Protein AF-A0A969LL07-F1 (afdb_monomer_lite)

Radius of gyration: 17.82 Å; chains: 1; bounding box: 32×28×57 Å

Foldseek 3Di:
DLQWDWDWDDDPPDPDIDTHTDPDDGDLPFDDPDDDDDDDDDPPDPVVVVVVVVVVPDDDSVVSNVVSVVNVVVVVVVVVVVVVVVD

Secondary structure (DSSP, 8-state):
--S--EEEE--TTSSS-EEEE-SS----SSS--S--------SS--HHHHHHHHHHTPPPHHHHHHHHHHHHHHHHHHHHHHHHHH-

pLDDT: mean 87.07, std 12.7, range [45.62, 97.19]

Sequence (87 aa):
PDGRAFLVDFAEGLPGIAYTELNIPRWLEGRPDRFSGIEVVGWNLERATIAQTLLAGCLSEGAIAHHQEQYKSLISSETDQAETILA

Structure (mmCIF, N/CA/C/O backbone):
data_AF-A0A969LL07-F1
#
_entry.id   AF-A0A969LL07-F1
#
loop_
_atom_site.group_PDB
_atom_site.id
_atom_site.type_symbol
_atom_site.label_atom_id
_atom_site.label_alt_id
_atom_site.label_comp_id
_atom_site.label_asym_id
_atom_site.label_entity_id
_atom_site.label_seq_id
_atom_site.pdbx_PDB_ins_code
_atom_site.Cartn_x
_atom_site.Cartn_y
_atom_site.Cartn_z
_atom_site.occupancy
_atom_site.B_iso_or_equiv
_atom_site.auth_seq_id
_atom_site.auth_comp_id
_atom_site.auth_asym_id
_atom_site.auth_atom_id
_atom_site.pdbx_PDB_model_num
ATOM 1 N N . PRO A 1 1 ? -4.737 -3.572 10.076 1.00 83.88 1 PRO A N 1
ATOM 2 C CA . PRO A 1 1 ? -4.683 -2.148 9.682 1.00 83.88 1 PRO A CA 1
ATOM 3 C C . PRO A 1 1 ? -5.436 -1.259 10.691 1.00 83.88 1 PRO A C 1
ATOM 5 O O . PRO A 1 1 ? -6.459 -1.679 11.222 1.00 83.88 1 PRO A O 1
ATOM 8 N N . ASP A 1 2 ? -4.928 -0.052 10.959 1.00 88.06 2 ASP A N 1
ATOM 9 C CA . ASP A 1 2 ? -5.461 0.928 11.935 1.00 88.06 2 ASP A CA 1
ATOM 10 C C . ASP A 1 2 ? -6.470 1.930 11.325 1.00 88.06 2 ASP A C 1
ATOM 12 O O . ASP A 1 2 ? -6.810 2.960 11.918 1.00 88.06 2 ASP A O 1
ATOM 16 N N . GLY A 1 3 ? -6.925 1.627 10.108 1.00 89.62 3 GLY A N 1
ATOM 17 C CA . GLY A 1 3 ? -7.972 2.342 9.387 1.00 89.62 3 GLY A CA 1
ATOM 18 C C . GLY A 1 3 ? -7.550 3.637 8.697 1.00 89.62 3 GLY A C 1
ATOM 19 O O . GLY A 1 3 ? -8.385 4.230 8.010 1.00 89.62 3 GLY A O 1
ATOM 20 N N . ARG A 1 4 ? -6.298 4.087 8.837 1.00 91.94 4 ARG A N 1
ATOM 21 C CA . ARG A 1 4 ? -5.809 5.291 8.149 1.00 91.94 4 ARG A CA 1
ATOM 22 C C . ARG A 1 4 ? -5.715 5.094 6.638 1.00 91.94 4 ARG A C 1
ATOM 24 O O . ARG A 1 4 ? -5.617 3.971 6.145 1.00 91.94 4 ARG A O 1
ATOM 31 N N . ALA A 1 5 ? -5.752 6.203 5.907 1.00 93.00 5 ALA A N 1
ATOM 32 C CA . ALA A 1 5 ? -5.540 6.223 4.467 1.00 93.00 5 ALA A CA 1
ATOM 33 C C . ALA A 1 5 ? -4.338 7.087 4.119 1.00 93.00 5 ALA A C 1
ATOM 35 O O . ALA A 1 5 ? -4.113 8.128 4.733 1.00 93.00 5 ALA A O 1
ATOM 36 N N . PHE A 1 6 ? -3.604 6.658 3.100 1.00 93.12 6 PHE A N 1
ATOM 37 C CA . PHE A 1 6 ? -2.388 7.313 2.657 1.00 93.12 6 PHE A CA 1
ATOM 38 C C . PHE A 1 6 ? -2.425 7.485 1.146 1.00 93.12 6 PHE A C 1
ATOM 40 O O . PHE A 1 6 ? -2.832 6.573 0.425 1.00 93.12 6 PHE A O 1
ATOM 47 N N . LEU A 1 7 ? -1.971 8.645 0.688 1.00 93.88 7 LEU A N 1
ATOM 48 C CA . LEU A 1 7 ? -1.443 8.821 -0.654 1.00 93.88 7 LEU A CA 1
ATOM 49 C C . LEU A 1 7 ? 0.050 8.497 -0.598 1.00 93.88 7 LEU A C 1
ATOM 51 O O . LEU A 1 7 ? 0.769 9.028 0.255 1.00 93.88 7 LEU A O 1
ATOM 55 N N . VAL A 1 8 ? 0.489 7.600 -1.476 1.00 93.06 8 VAL A N 1
ATOM 56 C CA . VAL A 1 8 ? 1.886 7.183 -1.564 1.00 93.06 8 VAL A CA 1
ATOM 57 C C . VAL A 1 8 ? 2.361 7.405 -2.985 1.00 93.06 8 VAL A C 1
ATOM 59 O O . VAL A 1 8 ? 1.842 6.776 -3.903 1.00 93.06 8 VAL A O 1
ATOM 62 N N . ASP A 1 9 ? 3.369 8.258 -3.133 1.00 91.88 9 ASP A N 1
ATOM 63 C CA . ASP A 1 9 ? 4.000 8.528 -4.419 1.00 91.88 9 ASP A CA 1
ATOM 64 C C . ASP A 1 9 ? 5.424 7.974 -4.422 1.00 91.88 9 ASP A C 1
ATOM 66 O O . ASP A 1 9 ? 6.236 8.248 -3.528 1.00 91.88 9 ASP A O 1
ATOM 70 N N . PHE A 1 10 ? 5.725 7.193 -5.455 1.00 90.94 10 PHE A N 1
ATOM 71 C CA . PHE A 1 10 ? 7.050 6.651 -5.713 1.00 90.94 10 PHE A CA 1
ATOM 72 C C . PHE A 1 10 ? 7.364 6.747 -7.203 1.00 90.94 10 PHE A C 1
ATOM 74 O O . PHE A 1 10 ? 6.550 6.377 -8.047 1.00 90.94 10 PHE A O 1
ATOM 81 N N . ALA A 1 11 ? 8.574 7.203 -7.513 1.00 91.00 11 ALA A N 1
ATOM 82 C CA . ALA A 1 11 ? 9.109 7.207 -8.862 1.00 91.00 11 ALA A CA 1
ATOM 83 C C . ALA A 1 11 ? 10.565 6.747 -8.829 1.00 91.00 11 ALA A C 1
ATOM 85 O O . ALA A 1 11 ? 11.368 7.229 -8.026 1.00 91.00 11 ALA A O 1
ATOM 86 N N . GLU A 1 12 ? 10.910 5.824 -9.723 1.00 89.62 12 GLU A N 1
ATOM 87 C CA . GLU A 1 12 ? 12.287 5.370 -9.876 1.00 89.62 12 GLU A CA 1
ATOM 88 C C . GLU A 1 12 ? 13.204 6.545 -10.259 1.00 89.62 12 GLU A C 1
ATOM 90 O O . GLU A 1 12 ? 12.863 7.379 -11.098 1.00 89.62 12 GLU A O 1
ATOM 95 N N . GLY A 1 13 ? 14.376 6.623 -9.625 1.00 89.50 13 GLY A N 1
ATOM 96 C CA . GLY A 1 13 ? 15.360 7.679 -9.874 1.00 89.50 13 GLY A CA 1
ATOM 97 C C . GLY A 1 13 ? 15.124 8.985 -9.107 1.00 89.50 13 GLY A C 1
ATOM 98 O O . GLY A 1 13 ? 16.012 9.839 -9.111 1.00 89.50 13 GLY A O 1
ATOM 99 N N . LEU A 1 14 ? 13.994 9.13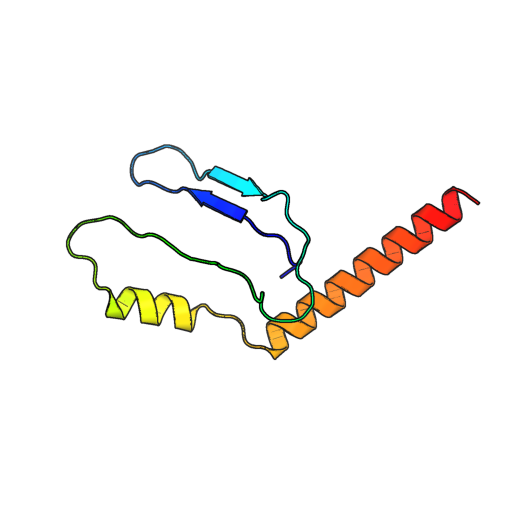9 -8.404 1.00 87.56 14 LEU A N 1
ATOM 100 C CA . LEU A 1 14 ? 13.791 10.230 -7.449 1.00 87.56 14 LEU A CA 1
ATOM 101 C C . LEU A 1 14 ? 14.137 9.784 -6.018 1.00 87.56 14 LEU A C 1
ATOM 103 O O . LEU A 1 14 ? 13.926 8.625 -5.655 1.00 87.56 14 LEU A O 1
ATOM 107 N N . PRO A 1 15 ? 14.692 10.681 -5.185 1.00 86.12 15 PRO A N 1
ATOM 108 C CA . PRO A 1 15 ? 15.017 10.343 -3.810 1.00 86.12 15 PRO A CA 1
ATOM 109 C C . PRO A 1 15 ? 13.750 10.226 -2.953 1.00 86.12 15 PRO A C 1
ATOM 111 O O . PRO A 1 15 ? 12.978 11.175 -2.829 1.00 86.12 15 PRO A O 1
ATOM 114 N N . GLY A 1 16 ? 13.607 9.084 -2.281 1.00 84.56 16 GLY A N 1
ATOM 115 C CA . GLY A 1 16 ? 12.604 8.866 -1.239 1.00 84.56 16 GLY A CA 1
ATOM 116 C C . GLY A 1 16 ? 11.250 8.357 -1.736 1.00 84.56 16 GLY A C 1
ATOM 117 O O . GLY A 1 16 ? 11.039 8.087 -2.914 1.00 84.56 16 GLY A O 1
ATOM 118 N N . ILE A 1 17 ? 10.339 8.191 -0.779 1.00 89.00 17 ILE A N 1
ATOM 119 C CA . ILE A 1 17 ? 8.931 7.851 -0.995 1.00 89.00 17 ILE A CA 1
ATOM 120 C C . ILE A 1 17 ? 8.128 8.883 -0.210 1.00 89.00 17 ILE A C 1
ATOM 122 O O . ILE A 1 17 ? 8.394 9.088 0.980 1.00 89.00 17 ILE A O 1
ATOM 126 N N . ALA A 1 18 ? 7.171 9.540 -0.860 1.00 87.81 18 ALA A N 1
ATOM 127 C CA . ALA A 1 18 ? 6.293 10.480 -0.180 1.00 87.81 18 ALA A CA 1
ATOM 128 C C . ALA A 1 18 ? 5.111 9.717 0.424 1.00 87.81 18 ALA A C 1
ATOM 130 O O . ALA A 1 18 ? 4.336 9.097 -0.299 1.00 87.81 18 ALA A O 1
ATOM 131 N N . TYR A 1 19 ? 4.973 9.774 1.749 1.00 91.00 19 TYR A N 1
ATOM 132 C CA . TYR A 1 19 ? 3.821 9.242 2.473 1.00 91.00 19 TYR A CA 1
ATOM 133 C C . TYR A 1 19 ? 2.999 10.406 3.011 1.00 91.00 19 TYR A C 1
ATOM 135 O O . TYR A 1 19 ? 3.426 11.092 3.939 1.00 91.00 19 TYR A O 1
ATOM 143 N N . THR A 1 20 ? 1.817 10.617 2.440 1.00 93.81 20 THR A N 1
ATOM 144 C CA . THR A 1 20 ? 0.891 11.662 2.885 1.00 93.81 20 THR A CA 1
ATOM 145 C C . THR A 1 20 ? -0.347 11.011 3.479 1.00 93.81 20 THR A C 1
ATOM 147 O O . THR A 1 20 ? -1.142 10.407 2.760 1.00 93.81 20 THR A O 1
ATOM 150 N N . GLU A 1 21 ? -0.517 11.114 4.798 1.00 94.88 21 GLU A N 1
ATOM 151 C CA . GLU A 1 21 ? -1.769 10.712 5.444 1.00 94.88 21 GLU A CA 1
ATOM 152 C C . GLU A 1 21 ? -2.906 11.609 4.938 1.00 94.88 21 GLU A C 1
ATOM 154 O O . GLU A 1 21 ? -2.808 12.838 4.947 1.00 94.88 21 GLU A O 1
ATOM 159 N N . LEU A 1 22 ? -3.980 10.990 4.457 1.00 93.25 22 LEU A N 1
ATOM 160 C CA . LEU A 1 22 ? -5.150 11.709 3.978 1.00 93.25 22 LEU A CA 1
ATOM 161 C C . LEU A 1 22 ? -5.989 12.159 5.172 1.00 93.25 22 LEU A C 1
ATOM 163 O O . LEU A 1 22 ? -6.278 11.363 6.064 1.00 93.25 22 LEU A O 1
ATOM 167 N N . ASN A 1 23 ? -6.452 13.409 5.150 1.00 93.50 23 ASN A N 1
ATOM 168 C CA . ASN A 1 23 ? -7.363 13.943 6.163 1.00 93.50 23 ASN A CA 1
ATOM 169 C C . ASN A 1 23 ? -8.797 13.423 5.955 1.00 93.50 23 ASN A C 1
ATOM 171 O O . ASN A 1 23 ? -9.707 14.170 5.595 1.00 93.50 23 ASN A O 1
ATOM 175 N N . ILE A 1 24 ? -8.977 12.115 6.117 1.00 91.12 24 ILE A N 1
ATOM 176 C CA . ILE A 1 24 ? -10.267 11.437 6.036 1.00 91.12 24 ILE A CA 1
ATOM 177 C C . ILE A 1 24 ? -10.450 10.525 7.250 1.00 91.12 24 ILE A C 1
ATOM 179 O O . ILE A 1 24 ? -9.462 10.027 7.796 1.00 91.12 24 ILE A O 1
ATOM 183 N N . PRO A 1 25 ? -11.700 10.256 7.669 1.00 91.62 25 PRO A N 1
ATOM 184 C CA . PRO A 1 25 ? -11.952 9.383 8.804 1.00 91.62 25 PRO A CA 1
ATOM 185 C C . PRO A 1 25 ? -11.315 8.004 8.629 1.00 91.62 25 PRO A C 1
ATOM 187 O O . PRO A 1 25 ? -11.278 7.431 7.527 1.00 91.62 25 PRO A O 1
ATOM 190 N N . ARG A 1 26 ? -10.828 7.462 9.746 1.00 91.44 26 ARG A N 1
ATOM 191 C CA . ARG A 1 26 ? -10.323 6.092 9.808 1.00 91.44 26 ARG A CA 1
ATOM 192 C C . ARG A 1 26 ? -11.453 5.106 9.529 1.00 91.44 26 ARG A C 1
ATOM 194 O O . ARG A 1 26 ? -12.577 5.310 9.975 1.00 91.44 26 ARG A O 1
ATOM 201 N N . TRP A 1 27 ? -11.138 4.018 8.834 1.00 92.44 27 TRP A N 1
ATOM 202 C CA . TRP A 1 27 ? -12.077 2.929 8.572 1.00 92.44 27 TRP A CA 1
ATOM 203 C C . TRP A 1 27 ? -11.747 1.702 9.424 1.00 92.44 27 TRP A C 1
ATOM 205 O O . TRP A 1 27 ? -10.727 1.047 9.204 1.00 92.44 27 TRP A O 1
ATOM 215 N N . LEU A 1 28 ? -12.608 1.381 10.390 1.00 93.12 28 LEU A N 1
ATOM 216 C CA . LEU A 1 28 ? -12.427 0.258 11.322 1.00 93.12 28 LEU A CA 1
ATOM 217 C C . LEU A 1 28 ? -13.576 -0.767 11.243 1.00 93.12 28 LEU A C 1
ATOM 219 O O . LEU A 1 28 ? -13.838 -1.490 12.205 1.00 93.12 28 LEU A O 1
ATOM 223 N N . GLU A 1 29 ? -14.279 -0.811 10.112 1.00 93.06 29 GLU A N 1
ATOM 224 C CA . GLU A 1 29 ? -15.438 -1.678 9.860 1.00 93.06 29 GLU A CA 1
ATOM 225 C C . GLU A 1 29 ? -15.137 -2.651 8.710 1.00 93.06 29 GLU A C 1
ATOM 227 O O . GLU A 1 29 ? -15.799 -2.670 7.678 1.00 93.06 29 GLU A O 1
ATOM 232 N N . GLY A 1 30 ? -14.059 -3.426 8.841 1.00 92.12 30 GLY A N 1
ATOM 233 C CA . GLY A 1 30 ? -13.611 -4.358 7.807 1.00 92.12 30 GLY A CA 1
ATOM 234 C C . GLY A 1 30 ? -12.903 -3.660 6.645 1.00 92.12 30 GLY A C 1
ATOM 235 O O . GLY A 1 30 ? -12.084 -2.756 6.857 1.00 92.12 30 GLY A O 1
ATOM 236 N N . ARG A 1 31 ? -13.171 -4.106 5.411 1.00 90.62 31 ARG A N 1
ATOM 237 C CA . ARG A 1 31 ? -12.611 -3.484 4.203 1.00 90.62 31 ARG A CA 1
ATOM 238 C C . ARG A 1 31 ? -13.231 -2.103 3.965 1.00 90.62 31 ARG A C 1
ATOM 240 O O . ARG A 1 31 ? -14.437 -1.967 4.140 1.00 90.62 31 ARG A O 1
ATOM 247 N N . PRO A 1 32 ? -12.445 -1.101 3.536 1.00 89.75 32 PRO A N 1
ATOM 248 C CA . PRO A 1 32 ? -12.986 0.212 3.211 1.00 89.75 32 PRO A CA 1
ATOM 249 C C . PRO A 1 32 ? -14.000 0.143 2.065 1.00 89.75 32 PRO A C 1
ATOM 251 O O . PRO A 1 32 ? -13.661 -0.350 0.991 1.00 89.75 32 PRO A O 1
ATOM 254 N N . ASP 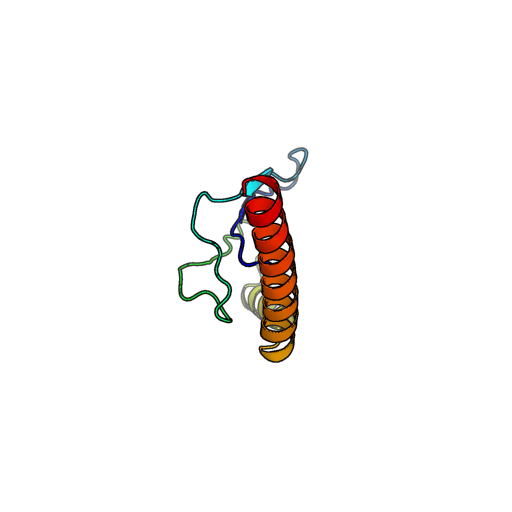A 1 33 ? -15.191 0.712 2.260 1.00 89.06 33 ASP A N 1
ATOM 255 C CA . ASP A 1 33 ? -16.164 0.953 1.184 1.00 89.06 33 ASP A CA 1
ATOM 256 C C . ASP A 1 33 ? -15.966 2.354 0.590 1.00 89.06 33 ASP A C 1
ATOM 258 O O . ASP A 1 33 ? -16.796 3.257 0.676 1.00 89.06 33 ASP A O 1
ATOM 262 N N . ARG A 1 34 ? -14.758 2.589 0.080 1.00 87.00 34 ARG A N 1
ATOM 263 C CA . ARG A 1 34 ? -14.386 3.840 -0.583 1.00 87.00 34 ARG A CA 1
ATOM 264 C C . ARG A 1 34 ? -13.374 3.566 -1.672 1.00 87.00 34 ARG A C 1
ATOM 266 O O . ARG A 1 34 ? -12.670 2.556 -1.644 1.00 87.00 34 ARG A O 1
ATOM 273 N N . PHE A 1 35 ? -13.271 4.500 -2.611 1.00 85.69 35 PHE A N 1
ATOM 274 C CA . PHE A 1 35 ? -12.286 4.394 -3.674 1.00 85.69 35 PHE A CA 1
ATOM 275 C C . PHE A 1 35 ? -10.869 4.277 -3.093 1.00 85.69 35 PHE A C 1
ATOM 277 O O . PHE A 1 35 ? -10.427 5.106 -2.297 1.00 85.69 35 PHE A O 1
ATOM 284 N N . SER A 1 36 ? -10.172 3.226 -3.513 1.00 86.12 36 SER A N 1
ATOM 285 C CA . SER A 1 36 ? -8.740 3.032 -3.328 1.00 86.12 36 SER A CA 1
ATOM 286 C C . SER A 1 36 ? -8.197 2.433 -4.620 1.00 86.12 36 SER A C 1
ATOM 288 O O . SER A 1 36 ? -8.862 1.618 -5.261 1.00 86.12 36 SER A O 1
ATOM 290 N N . GLY A 1 37 ? -7.022 2.882 -5.043 1.00 88.69 37 GLY A N 1
ATOM 291 C CA . GLY A 1 37 ? -6.456 2.497 -6.326 1.00 88.69 37 GLY A CA 1
ATOM 292 C C . GLY A 1 37 ? -4.951 2.679 -6.341 1.00 88.69 37 GLY A C 1
ATOM 293 O O . GLY A 1 37 ? -4.393 3.391 -5.510 1.00 88.69 37 GLY A O 1
ATOM 294 N N . ILE A 1 38 ? -4.310 2.004 -7.288 1.00 91.62 38 ILE A N 1
ATOM 295 C CA . ILE A 1 38 ? -2.878 2.109 -7.546 1.00 91.62 38 ILE A CA 1
ATOM 296 C C . ILE A 1 38 ? -2.728 2.426 -9.030 1.00 91.62 38 ILE A C 1
ATOM 298 O O . ILE A 1 38 ? -3.263 1.705 -9.876 1.00 91.62 38 ILE A O 1
ATOM 302 N N . GLU A 1 39 ? -2.005 3.496 -9.337 1.00 92.94 39 GLU A N 1
ATOM 303 C CA . GLU A 1 39 ? -1.574 3.811 -10.694 1.00 92.94 39 GLU A CA 1
ATOM 304 C C . GLU A 1 39 ? -0.131 3.333 -10.882 1.00 92.94 39 GLU A C 1
ATOM 306 O O . GLU A 1 39 ? 0.730 3.573 -10.039 1.00 92.94 39 GLU A O 1
ATOM 311 N N . VAL A 1 40 ? 0.128 2.624 -11.983 1.00 93.19 40 VAL A N 1
ATOM 312 C CA . VAL A 1 40 ? 1.467 2.141 -12.337 1.00 93.19 40 VA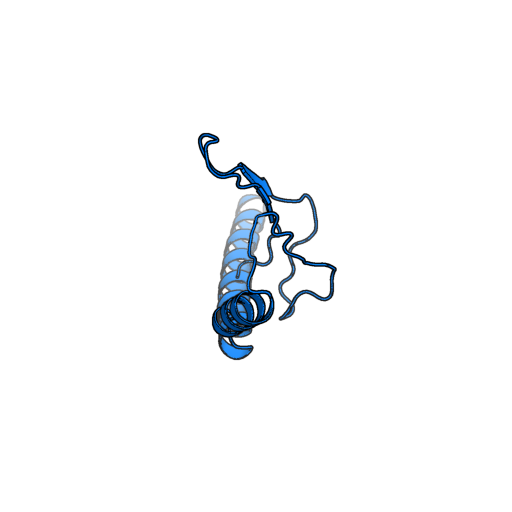L A CA 1
ATOM 313 C C . VAL A 1 40 ? 1.768 2.587 -13.758 1.00 93.19 40 VAL A C 1
ATOM 315 O O . VAL A 1 40 ? 1.053 2.218 -14.691 1.00 93.19 40 VAL A O 1
ATOM 318 N N . VAL A 1 41 ? 2.838 3.362 -13.919 1.00 93.50 41 VAL A N 1
ATOM 319 C CA . VAL A 1 41 ? 3.290 3.895 -15.207 1.00 93.50 41 VAL A CA 1
ATOM 320 C C . VAL A 1 41 ? 4.683 3.356 -15.503 1.00 93.50 41 VAL A C 1
ATOM 322 O O . VAL A 1 41 ? 5.564 3.385 -14.650 1.00 93.50 41 VAL A O 1
ATOM 325 N N . GLY A 1 42 ? 4.882 2.847 -16.716 1.00 93.94 42 GLY A N 1
ATOM 326 C CA . GLY A 1 42 ? 6.155 2.281 -17.144 1.00 93.94 42 GLY A CA 1
ATOM 327 C C . GLY A 1 42 ? 6.049 1.581 -18.494 1.00 93.94 42 GLY A C 1
ATOM 328 O O . GLY A 1 42 ? 4.990 1.563 -19.127 1.00 93.94 42 GLY A O 1
ATOM 329 N N . TRP A 1 43 ? 7.155 0.987 -18.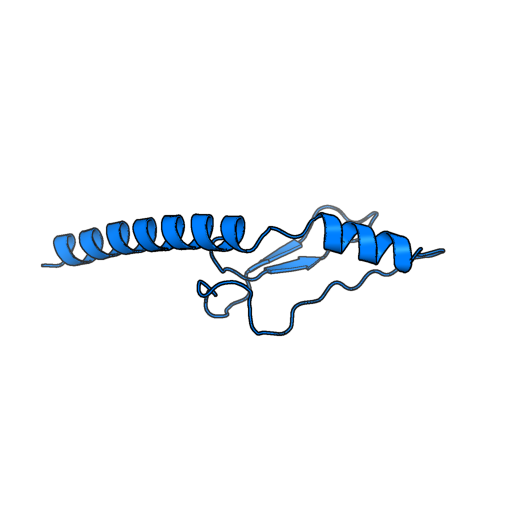932 1.00 95.81 43 TRP A N 1
ATOM 330 C CA . TRP A 1 43 ? 7.230 0.229 -20.181 1.00 95.81 43 TRP A CA 1
ATOM 331 C C . TRP A 1 43 ? 7.093 -1.271 -19.924 1.00 95.81 43 TRP A C 1
ATOM 333 O O . TRP A 1 43 ? 7.552 -1.771 -18.902 1.00 95.81 43 TRP A O 1
ATOM 343 N N . ASN A 1 44 ? 6.489 -1.994 -20.875 1.00 96.75 44 ASN A N 1
ATOM 344 C CA . ASN A 1 44 ? 6.335 -3.456 -20.834 1.00 96.75 44 ASN A CA 1
ATOM 345 C C . ASN A 1 44 ? 5.635 -3.983 -19.563 1.00 96.75 44 ASN A C 1
ATOM 347 O O . ASN A 1 44 ? 5.994 -5.032 -19.037 1.00 96.75 44 ASN A O 1
ATOM 351 N N . LEU A 1 45 ? 4.630 -3.255 -19.061 1.00 96.19 45 LEU A N 1
ATOM 352 C CA . LEU A 1 45 ? 3.896 -3.647 -17.858 1.00 96.19 45 LEU A CA 1
ATOM 353 C C . LEU A 1 45 ? 3.085 -4.932 -18.074 1.00 96.19 45 LEU A C 1
ATOM 355 O O . LEU A 1 45 ? 2.141 -4.970 -18.869 1.00 96.19 45 LEU A O 1
ATOM 359 N N . GLU A 1 46 ? 3.376 -5.960 -17.281 1.00 97.19 46 GLU A N 1
ATOM 360 C CA . GLU A 1 46 ? 2.582 -7.186 -17.237 1.00 97.19 46 GLU A CA 1
ATOM 361 C C . GLU A 1 46 ? 1.359 -7.032 -16.329 1.00 97.19 46 GLU A C 1
ATOM 363 O O . GLU A 1 46 ? 1.350 -7.421 -15.160 1.00 97.19 46 GLU A O 1
ATOM 368 N N . ARG A 1 47 ? 0.281 -6.472 -16.883 1.00 95.19 47 ARG A N 1
ATOM 369 C CA . ARG A 1 47 ? -0.956 -6.169 -16.141 1.00 95.19 47 ARG A CA 1
ATOM 370 C C . ARG A 1 47 ? -1.505 -7.354 -15.334 1.00 95.19 47 ARG A C 1
ATOM 372 O O . ARG A 1 47 ? -1.934 -7.163 -14.200 1.00 95.19 47 ARG A O 1
ATOM 379 N N . ALA A 1 48 ? -1.510 -8.559 -15.907 1.00 96.19 48 ALA A N 1
ATOM 380 C CA . ALA A 1 48 ? -2.039 -9.750 -15.238 1.00 96.19 48 ALA A CA 1
ATOM 381 C C . ALA A 1 48 ? -1.184 -10.153 -14.029 1.00 96.19 48 ALA A C 1
ATOM 383 O O . ALA A 1 48 ? -1.722 -10.451 -12.964 1.00 96.19 48 ALA A O 1
ATOM 384 N N . THR A 1 49 ? 0.137 -10.113 -14.186 1.00 96.88 49 THR A N 1
ATOM 385 C CA . THR A 1 49 ? 1.110 -10.422 -13.134 1.00 96.88 49 THR A CA 1
ATOM 386 C C . THR A 1 49 ? 1.045 -9.389 -12.008 1.00 96.88 49 THR A C 1
ATOM 388 O O . THR A 1 49 ? 1.009 -9.758 -10.834 1.00 96.88 49 THR A O 1
ATOM 391 N N . ILE A 1 50 ? 0.921 -8.099 -12.344 1.00 95.88 50 ILE A N 1
ATOM 392 C CA . ILE A 1 50 ? 0.707 -7.017 -11.369 1.00 95.88 50 ILE A CA 1
ATOM 393 C C . ILE A 1 50 ? -0.580 -7.260 -10.570 1.00 95.88 50 ILE A C 1
ATOM 395 O O . ILE A 1 50 ? -0.546 -7.268 -9.342 1.00 95.88 50 ILE A O 1
ATOM 399 N N . ALA A 1 51 ? -1.706 -7.516 -11.245 1.00 94.31 51 ALA A N 1
ATOM 400 C CA . ALA A 1 51 ? -2.983 -7.759 -10.575 1.00 94.31 51 ALA A CA 1
ATOM 401 C C . ALA A 1 51 ? -2.927 -8.981 -9.642 1.00 94.31 51 ALA A C 1
ATOM 403 O O . ALA A 1 51 ? -3.371 -8.900 -8.499 1.00 94.31 51 ALA A O 1
ATOM 404 N N . GLN A 1 52 ? -2.337 -10.092 -10.094 1.00 96.69 52 GLN A N 1
ATOM 405 C CA . GLN A 1 52 ? -2.167 -11.292 -9.267 1.00 96.69 52 GLN A CA 1
ATOM 406 C C . GLN A 1 52 ? -1.288 -11.028 -8.044 1.00 96.69 52 GLN A C 1
ATOM 408 O O . GLN A 1 52 ? -1.617 -11.480 -6.950 1.00 96.69 52 GLN A O 1
ATOM 413 N N . THR A 1 53 ? -0.214 -10.256 -8.207 1.00 96.06 53 THR A N 1
ATOM 414 C CA . THR A 1 53 ? 0.683 -9.885 -7.106 1.00 96.06 53 THR A CA 1
ATOM 415 C C . THR A 1 53 ? -0.047 -9.040 -6.059 1.00 96.06 53 THR A C 1
ATOM 417 O O . THR A 1 53 ? 0.053 -9.316 -4.865 1.00 96.06 53 THR A O 1
ATOM 420 N N . LEU A 1 54 ? -0.841 -8.054 -6.494 1.00 93.25 54 LEU A N 1
ATOM 421 C CA . LEU A 1 54 ? -1.656 -7.224 -5.600 1.00 93.25 54 LEU A CA 1
ATOM 422 C C . LEU A 1 54 ? -2.702 -8.052 -4.839 1.00 93.25 54 LEU A C 1
ATOM 424 O O . LEU A 1 54 ? -2.870 -7.880 -3.632 1.00 93.25 54 LEU A O 1
ATOM 428 N N . LEU A 1 55 ? -3.374 -8.981 -5.522 1.00 92.56 55 LEU A N 1
ATOM 429 C CA . LEU A 1 55 ? -4.354 -9.875 -4.900 1.00 92.56 55 LEU A CA 1
ATOM 430 C C . LEU A 1 55 ? -3.701 -10.831 -3.894 1.00 92.56 55 LEU A C 1
ATOM 432 O O . LEU A 1 55 ? -4.239 -11.026 -2.808 1.00 92.56 55 LEU A O 1
ATOM 436 N N . ALA A 1 56 ? -2.529 -11.380 -4.218 1.00 95.62 56 ALA A N 1
ATOM 437 C CA . ALA A 1 56 ? -1.779 -12.257 -3.320 1.00 95.62 56 ALA A CA 1
ATOM 438 C C . ALA A 1 56 ? -1.299 -11.533 -2.049 1.00 95.62 56 ALA A C 1
ATOM 440 O O . ALA A 1 56 ? -1.176 -12.157 -0.998 1.00 95.62 56 ALA A O 1
ATOM 441 N N . GLY A 1 57 ? -1.059 -10.219 -2.129 1.00 91.12 57 GLY A N 1
ATOM 442 C CA . GLY A 1 57 ? -0.702 -9.378 -0.984 1.00 91.12 57 GLY A CA 1
ATOM 443 C C . GLY A 1 57 ? -1.881 -8.942 -0.106 1.00 91.12 57 GLY A C 1
ATOM 444 O O . GLY A 1 57 ? -1.666 -8.315 0.932 1.00 91.12 57 GLY A O 1
ATOM 445 N N . CYS A 1 58 ? -3.127 -9.239 -0.489 1.00 90.00 58 CYS A N 1
ATOM 446 C CA . CYS A 1 58 ? -4.292 -8.844 0.297 1.00 90.00 58 CYS A CA 1
ATOM 447 C C . CYS A 1 58 ? -4.391 -9.640 1.605 1.00 90.00 58 CYS A C 1
ATOM 449 O O . CYS A 1 58 ? -4.323 -10.867 1.627 1.00 90.00 58 CYS A O 1
ATOM 451 N N . LEU A 1 59 ? -4.648 -8.932 2.707 1.00 91.75 59 LEU A N 1
ATOM 452 C CA . LEU A 1 59 ? -4.982 -9.566 3.981 1.00 91.75 59 LEU A CA 1
ATOM 453 C C . LEU A 1 59 ? -6.337 -10.281 3.897 1.00 91.75 59 LEU A C 1
ATOM 455 O O . LEU A 1 59 ? -7.262 -9.808 3.227 1.00 91.75 59 LEU A O 1
ATOM 459 N N . SER A 1 60 ? -6.466 -11.391 4.624 1.00 94.00 60 SER A N 1
ATOM 460 C CA . SER A 1 60 ? -7.744 -12.082 4.818 1.00 94.00 60 SER A CA 1
ATOM 461 C C . SER A 1 60 ? -8.704 -11.259 5.686 1.00 94.00 60 SER A C 1
ATOM 463 O O . SER A 1 60 ? -8.266 -10.428 6.485 1.00 94.00 60 SER A O 1
ATOM 465 N N . GLU A 1 61 ? -10.013 -11.522 5.584 1.00 93.44 61 GLU A N 1
ATOM 466 C CA . GLU A 1 61 ? -11.024 -10.853 6.426 1.00 93.44 61 GLU A CA 1
ATOM 467 C C . GLU A 1 61 ? -10.728 -11.018 7.922 1.00 93.44 61 GLU A C 1
ATOM 469 O O . GLU A 1 61 ? -10.782 -10.052 8.678 1.00 93.44 61 GLU A O 1
ATOM 474 N N . GLY A 1 62 ? -10.334 -12.226 8.343 1.00 95.06 62 GLY A N 1
ATOM 475 C CA . GLY A 1 62 ? -9.984 -12.502 9.737 1.00 95.06 62 GLY A CA 1
ATOM 476 C C . GLY A 1 62 ? -8.775 -11.698 10.221 1.00 95.06 62 GLY A C 1
ATOM 477 O O . GLY A 1 62 ? -8.792 -11.182 11.335 1.00 95.06 62 GLY A O 1
ATOM 478 N N . ALA A 1 63 ? -7.748 -11.527 9.379 1.00 94.19 63 ALA A N 1
ATOM 479 C CA . ALA A 1 63 ? -6.577 -10.716 9.720 1.00 94.19 63 ALA A CA 1
ATOM 480 C C . ALA A 1 63 ? -6.920 -9.220 9.826 1.00 94.19 63 ALA A C 1
ATOM 482 O O . ALA A 1 63 ? -6.391 -8.518 10.691 1.00 94.19 63 ALA A O 1
ATOM 483 N N . ILE A 1 64 ? -7.818 -8.730 8.965 1.00 94.19 64 ILE A N 1
ATOM 484 C CA . ILE A 1 64 ? -8.319 -7.352 9.022 1.00 94.19 64 ILE A CA 1
ATOM 485 C C . ILE A 1 64 ? -9.111 -7.134 10.314 1.00 94.19 64 ILE A C 1
ATOM 487 O O . ILE A 1 64 ? -8.796 -6.196 11.048 1.00 94.19 64 ILE A O 1
ATOM 491 N N . ALA A 1 65 ? -10.080 -8.009 10.603 1.00 94.19 65 ALA A N 1
ATOM 492 C CA . ALA A 1 65 ? -10.934 -7.925 11.784 1.00 94.19 65 ALA A CA 1
ATOM 493 C C . ALA A 1 65 ? -10.113 -7.958 13.079 1.00 94.19 65 ALA A C 1
ATOM 495 O O . ALA A 1 65 ? -10.226 -7.044 13.894 1.00 94.19 65 ALA A O 1
ATOM 496 N N . HIS A 1 66 ? -9.207 -8.933 13.213 1.00 93.50 66 HIS A N 1
ATOM 497 C CA . HIS A 1 66 ? -8.353 -9.077 14.392 1.00 93.50 66 HIS A CA 1
ATOM 498 C C . HIS A 1 66 ? -7.546 -7.805 14.684 1.00 93.50 66 HIS A C 1
ATOM 500 O O . HIS A 1 66 ? -7.549 -7.296 15.803 1.00 93.50 66 HIS A O 1
ATOM 506 N N . HIS A 1 67 ? -6.894 -7.240 13.665 1.00 91.94 67 HIS A N 1
ATOM 507 C CA . HIS A 1 67 ? -6.098 -6.032 13.856 1.00 91.94 67 HIS A CA 1
ATOM 508 C C . HIS A 1 67 ? -6.969 -4.798 14.148 1.00 91.94 67 HIS A C 1
ATOM 510 O O . HIS A 1 67 ? -6.553 -3.910 14.894 1.00 91.94 67 HIS A O 1
ATOM 516 N N . GLN A 1 68 ? -8.158 -4.687 13.551 1.00 94.06 68 GLN A N 1
ATOM 517 C CA . GLN A 1 68 ? -9.061 -3.569 13.834 1.00 94.06 68 GLN A CA 1
ATOM 518 C C . GLN A 1 68 ? -9.640 -3.650 15.252 1.00 94.06 68 GLN A C 1
ATOM 520 O O . GLN A 1 68 ? -9.743 -2.617 15.905 1.00 94.06 68 GLN A O 1
ATOM 525 N N . GLU A 1 69 ? -9.964 -4.844 15.754 1.00 92.88 69 GLU A N 1
ATOM 526 C CA . GLU A 1 69 ? -10.389 -5.058 17.145 1.00 92.88 69 GLU A CA 1
ATOM 527 C C . GLU A 1 69 ? -9.295 -4.661 18.135 1.00 92.88 69 GLU A C 1
ATOM 529 O O . GLU A 1 69 ? -9.551 -3.853 19.027 1.00 92.88 69 GLU A O 1
ATOM 534 N N . GLN A 1 70 ? -8.061 -5.134 17.925 1.00 91.00 70 GLN A N 1
ATOM 535 C CA . GLN A 1 70 ? -6.909 -4.734 18.741 1.00 91.00 70 GLN A CA 1
ATOM 536 C C . GLN A 1 70 ? -6.752 -3.211 18.785 1.00 91.00 70 GLN A C 1
ATOM 538 O O . GLN A 1 70 ? -6.523 -2.633 19.846 1.00 91.00 70 GLN A O 1
ATOM 543 N N . TYR A 1 71 ? -6.920 -2.546 17.641 1.00 90.31 71 TYR A N 1
ATOM 544 C CA . TYR A 1 71 ? -6.802 -1.096 17.559 1.00 90.31 71 TYR A CA 1
ATOM 545 C C . TYR A 1 71 ? -7.939 -0.360 18.282 1.00 90.31 71 TYR A C 1
ATOM 547 O O . TYR A 1 71 ? -7.687 0.612 1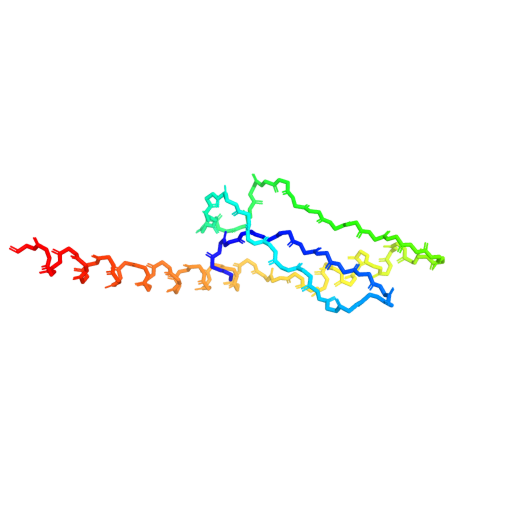8.991 1.00 90.31 71 TYR A O 1
ATOM 555 N N . LYS A 1 72 ? -9.184 -0.840 18.161 1.00 90.88 72 LYS A N 1
ATOM 556 C CA . LYS A 1 72 ? -10.332 -0.290 18.900 1.00 90.88 72 LYS A CA 1
ATOM 557 C C . LYS A 1 72 ? -10.128 -0.392 20.412 1.00 90.88 72 LYS A C 1
ATOM 559 O O . LYS A 1 72 ? -10.409 0.571 21.118 1.00 90.88 72 LYS A O 1
ATOM 564 N N . SER A 1 73 ? -9.606 -1.518 20.902 1.00 87.88 73 SER A N 1
ATOM 565 C CA . SER A 1 73 ? -9.293 -1.694 22.325 1.00 87.88 73 SER A CA 1
ATOM 566 C C . SER A 1 73 ? -8.230 -0.710 22.817 1.00 87.88 73 SER A C 1
ATOM 568 O O . SER A 1 73 ? -8.381 -0.156 23.903 1.00 87.88 73 SER A O 1
ATOM 570 N N . LEU A 1 74 ? -7.195 -0.447 22.010 1.00 86.75 74 LEU A N 1
ATOM 571 C CA . LEU A 1 74 ? -6.155 0.536 22.337 1.00 86.75 74 LEU A CA 1
ATOM 572 C C . LEU A 1 74 ? -6.730 1.956 22.436 1.00 86.75 74 LEU A C 1
ATOM 574 O O . LEU A 1 74 ? -6.540 2.613 23.455 1.00 86.75 74 LEU A O 1
ATOM 578 N N . ILE A 1 75 ? -7.508 2.397 21.441 1.00 83.19 75 ILE A N 1
ATOM 579 C CA . ILE A 1 75 ? -8.126 3.734 21.463 1.00 83.19 75 ILE A CA 1
ATOM 580 C C . ILE A 1 75 ? -9.087 3.890 22.647 1.0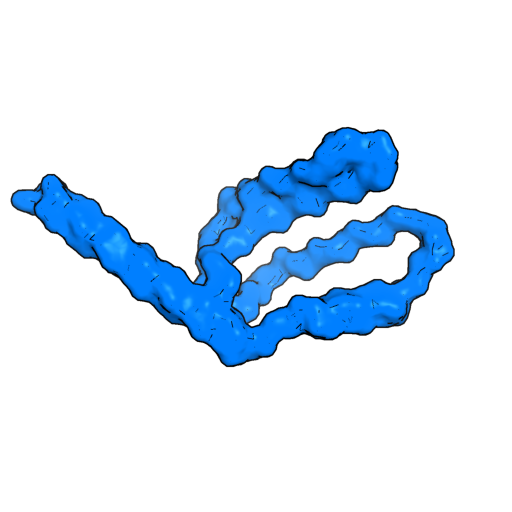0 83.19 75 ILE A C 1
ATOM 582 O O . ILE A 1 75 ? -9.087 4.933 23.297 1.00 83.19 75 ILE A O 1
ATOM 586 N N . SER A 1 76 ? -9.896 2.867 22.949 1.00 77.25 76 SER A N 1
ATOM 587 C CA . SER A 1 76 ? -10.794 2.898 24.113 1.00 77.25 76 SER A CA 1
ATOM 588 C C . SER A 1 76 ? -9.997 3.123 25.396 1.00 77.25 76 SER A C 1
ATOM 590 O O . SER A 1 76 ? -10.316 4.023 26.163 1.00 77.25 76 SER A O 1
ATOM 592 N N . SER A 1 77 ? -8.894 2.388 25.572 1.00 70.25 77 SER A N 1
ATOM 593 C CA . SER A 1 77 ? -8.045 2.523 26.757 1.00 70.25 77 SER A CA 1
ATOM 594 C C . SER A 1 77 ? -7.346 3.884 26.878 1.00 70.25 77 SER A C 1
ATOM 596 O O . SER A 1 77 ? -7.121 4.350 27.990 1.00 70.25 77 SER A O 1
ATOM 598 N N . GLU A 1 78 ? -7.027 4.546 25.761 1.00 62.66 78 GLU A N 1
ATOM 599 C CA . GLU A 1 78 ? -6.445 5.897 25.751 1.00 62.66 78 GLU A CA 1
ATOM 600 C C . GLU A 1 78 ? -7.497 6.982 26.040 1.00 62.66 78 GLU A C 1
ATOM 602 O O . GLU A 1 78 ? -7.212 7.955 26.740 1.00 62.66 78 GLU A O 1
ATOM 607 N N . THR A 1 79 ? -8.724 6.798 25.543 1.00 63.38 79 THR A N 1
ATOM 608 C CA . THR A 1 79 ? -9.845 7.732 25.750 1.00 63.38 79 THR A CA 1
ATOM 609 C C . THR A 1 79 ? -10.316 7.707 27.206 1.00 63.38 79 THR A C 1
ATOM 611 O O . THR A 1 79 ? -10.470 8.764 27.817 1.00 63.38 79 THR A O 1
ATOM 614 N N . ASP A 1 80 ? -10.419 6.512 27.799 1.00 58.59 80 ASP A N 1
ATOM 615 C CA . ASP A 1 80 ? -10.808 6.325 29.203 1.00 58.59 80 ASP A CA 1
ATOM 616 C C . ASP A 1 80 ? -9.812 6.997 30.174 1.00 58.59 80 ASP A C 1
ATOM 618 O O . ASP A 1 80 ? -10.196 7.537 31.217 1.00 58.59 80 ASP A O 1
ATOM 622 N N . GLN A 1 81 ? -8.517 7.021 29.834 1.00 49.38 81 GLN A N 1
ATOM 623 C CA . GLN A 1 81 ? -7.503 7.701 30.649 1.00 49.38 81 GLN A CA 1
ATOM 624 C C . GLN A 1 81 ? -7.519 9.224 30.490 1.00 49.38 81 GLN A C 1
ATOM 626 O O . GLN A 1 81 ? -7.298 9.931 31.472 1.00 49.38 81 GLN A O 1
ATOM 631 N N . ALA A 1 82 ? -7.811 9.747 29.297 1.00 52.66 82 ALA A N 1
ATOM 632 C CA . ALA A 1 82 ? -7.922 11.189 29.078 1.00 52.66 82 ALA A CA 1
ATOM 633 C C . ALA A 1 82 ? -9.143 11.798 29.792 1.00 52.66 82 ALA A C 1
ATOM 635 O O . ALA A 1 82 ? -9.031 12.877 30.374 1.00 52.66 82 ALA A O 1
ATOM 636 N N . GLU A 1 83 ? -10.280 11.095 29.813 1.00 53.31 83 GLU A N 1
ATOM 637 C CA . GLU A 1 83 ? -11.470 11.522 30.564 1.00 53.31 83 GLU A CA 1
ATOM 638 C C . GLU A 1 83 ? -11.258 11.447 32.084 1.00 53.31 83 GLU A C 1
ATOM 640 O O . GLU A 1 83 ? -11.699 12.337 32.806 1.00 53.31 83 GLU A O 1
ATOM 645 N N . THR A 1 84 ? -10.504 10.456 32.575 1.00 51.78 84 THR A N 1
ATOM 646 C CA . THR A 1 84 ? -10.168 10.323 34.007 1.00 51.78 84 THR A CA 1
ATOM 647 C C . THR A 1 84 ? -9.214 11.418 34.508 1.00 51.78 84 THR A C 1
ATOM 649 O O . THR A 1 84 ? -9.248 11.771 35.680 1.00 51.78 84 THR A O 1
ATOM 652 N N . ILE A 1 85 ? -8.352 11.970 33.647 1.00 52.47 85 ILE A N 1
ATOM 653 C CA . ILE A 1 85 ? -7.408 13.047 34.010 1.00 52.47 85 ILE A CA 1
ATOM 654 C C . ILE A 1 85 ? -8.089 14.431 34.018 1.00 52.47 85 ILE A C 1
ATOM 656 O O . ILE A 1 85 ? -7.585 15.363 34.646 1.00 52.47 85 ILE A O 1
ATOM 660 N N . LEU A 1 86 ? -9.220 14.576 33.322 1.00 50.72 86 LEU A N 1
ATOM 661 C CA . LEU A 1 86 ? -9.975 15.829 33.205 1.00 50.72 86 LEU A CA 1
ATOM 662 C C . LEU A 1 86 ? -11.197 15.916 34.144 1.00 50.72 86 LEU A C 1
ATOM 664 O O . LEU A 1 86 ? -11.862 16.954 34.145 1.00 50.72 86 LEU A O 1
ATOM 668 N N . ALA A 1 87 ? -11.484 14.866 34.921 1.00 45.62 87 ALA A N 1
ATOM 669 C CA . ALA A 1 87 ? -12.556 14.795 35.921 1.00 45.62 87 ALA A CA 1
ATOM 670 C C . ALA A 1 87 ? -12.030 15.020 37.348 1.00 45.62 87 ALA A C 1
ATOM 672 O O . ALA A 1 87 ? -12.764 15.655 38.142 1.00 45.62 87 ALA A O 1
#